Protein AF-A0A7R9DSN1-F1 (afdb_monomer)

Solvent-accessible surface area (backbone atoms only — not comparable to full-atom values): 7777 Å² total; per-residue (Å²): 111,59,70,82,56,55,32,70,69,51,48,41,73,43,30,42,54,75,80,70,66,63,94,63,76,76,91,68,75,82,81,90,67,53,73,66,59,59,68,48,67,83,49,93,69,54,72,69,56,51,57,56,57,65,44,51,64,55,34,54,52,44,49,41,34,32,68,57,66,51,25,68,93,75,38,95,62,73,73,42,72,43,87,84,51,93,50,68,37,39,47,93,53,68,57,44,53,51,52,53,50,64,70,46,42,96,54,39,52,57,50,54,52,52,49,54,52,50,54,51,49,51,56,52,63,77,75,107

Radius of gyration: 19.12 Å; Cα contacts (8 Å, |Δi|>4): 79; chains: 1; bounding box: 49×38×58 Å

InterPro domains:
  IPR019580 Pre-mRNA-processing-splicing factor 8, U6-snRNA-binding [PF10596] (1-124)
  IPR027652 Pre-mRNA-processing-splicing factor 8 [PTHR11140] (1-124)

Organism: Timema poppense (NCBI:txid170557)

pLDDT: mean 90.28, std 8.04, range [66.81, 98.38]

Foldseek 3Di:
DQVVCVHPVSVQVQWCVVVVVDPDPPPDDDPPDDPVNVVCVPDDDDPVRVVVSVCVVVLVVCRGRVSNVQDQVVADDDWDAQPLARDIGRDDDPSPSVVVCVVCDPSVRVVVVVVVVVVVVVVVVVVD

Structure (mmCIF, N/CA/C/O backbone):
data_AF-A0A7R9DSN1-F1
#
_entry.id   AF-A0A7R9DSN1-F1
#
loop_
_atom_site.group_PDB
_atom_site.id
_atom_site.type_symbol
_atom_site.label_atom_id
_atom_site.label_alt_id
_atom_site.label_comp_id
_atom_site.label_asym_id
_atom_site.label_entity_id
_atom_site.label_seq_id
_atom_site.pdbx_PDB_ins_code
_atom_site.Cartn_x
_atom_site.Cartn_y
_atom_site.Cartn_z
_atom_site.occupancy
_atom_site.B_iso_or_equiv
_atom_site.auth_seq_id
_atom_site.auth_comp_id
_atom_site.auth_asym_id
_atom_site.auth_atom_id
_atom_site.pdbx_PDB_model_num
ATOM 1 N N . MET A 1 1 ? -22.955 -10.890 2.690 1.00 91.69 1 MET A N 1
ATOM 2 C CA . MET A 1 1 ? -22.170 -9.652 2.486 1.00 91.69 1 MET A CA 1
ATOM 3 C C . MET A 1 1 ? -21.061 -9.841 1.455 1.00 91.69 1 MET A C 1
ATOM 5 O O . MET A 1 1 ? -21.174 -9.247 0.401 1.00 91.69 1 MET A O 1
ATOM 9 N N . ILE A 1 2 ? -20.057 -10.702 1.686 1.00 93.19 2 ILE A N 1
ATOM 10 C CA . ILE A 1 2 ? -18.904 -10.893 0.769 1.00 93.19 2 ILE A CA 1
ATOM 11 C C . ILE A 1 2 ? -19.325 -11.181 -0.681 1.00 93.19 2 ILE A C 1
ATOM 13 O O . ILE A 1 2 ? -18.860 -10.522 -1.600 1.00 93.19 2 ILE A O 1
ATOM 17 N N . GLN A 1 3 ? -20.261 -12.111 -0.886 1.00 94.94 3 GLN A N 1
ATOM 18 C CA . GLN A 1 3 ? -20.739 -12.454 -2.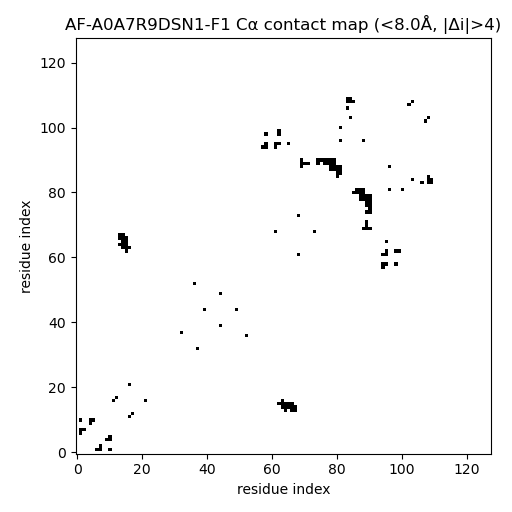232 1.00 94.94 3 GLN A CA 1
ATOM 19 C C . GLN A 1 3 ? -21.428 -11.279 -2.944 1.00 94.94 3 GLN A C 1
ATOM 21 O O . GLN A 1 3 ? -21.266 -11.103 -4.144 1.00 94.94 3 GLN A O 1
ATOM 26 N N . ALA A 1 4 ? -22.125 -10.416 -2.200 1.00 95.25 4 ALA A N 1
ATOM 27 C CA . ALA A 1 4 ? -22.758 -9.222 -2.761 1.00 95.25 4 ALA A CA 1
ATOM 28 C C . ALA A 1 4 ? -21.741 -8.133 -3.156 1.00 95.25 4 ALA A C 1
ATOM 30 O O . ALA A 1 4 ? -22.067 -7.255 -3.944 1.00 95.25 4 ALA A O 1
ATOM 31 N N . LEU A 1 5 ? -20.517 -8.193 -2.620 1.00 94.94 5 LEU A N 1
ATOM 32 C CA . LEU A 1 5 ? -19.414 -7.285 -2.946 1.00 94.94 5 LEU A CA 1
ATOM 33 C C . LEU A 1 5 ? -18.505 -7.831 -4.065 1.00 94.94 5 LEU A C 1
ATOM 35 O O . LEU A 1 5 ? -17.438 -7.275 -4.297 1.00 94.94 5 LEU A O 1
ATOM 39 N N . GLY A 1 6 ? -18.903 -8.915 -4.743 1.00 94.75 6 GLY A N 1
ATOM 40 C CA . GLY A 1 6 ? -18.109 -9.528 -5.815 1.00 94.75 6 GLY A CA 1
ATOM 41 C C . GLY A 1 6 ? -17.098 -10.576 -5.340 1.00 94.75 6 GLY A C 1
ATOM 42 O O . GLY A 1 6 ? -16.134 -10.862 -6.044 1.00 94.75 6 GLY A O 1
ATOM 43 N N . GLY A 1 7 ? -17.298 -11.157 -4.153 1.00 96.56 7 GLY A N 1
ATOM 44 C CA . GLY A 1 7 ? -16.398 -12.176 -3.611 1.00 96.56 7 GLY A CA 1
ATOM 45 C C . GLY A 1 7 ? -15.105 -11.591 -3.035 1.00 96.56 7 GLY A C 1
ATOM 46 O O . GLY A 1 7 ? -14.924 -10.378 -2.967 1.00 96.56 7 GLY A O 1
ATOM 47 N N . VAL A 1 8 ? -14.202 -12.458 -2.568 1.00 96.25 8 VAL A N 1
ATOM 48 C CA . VAL A 1 8 ? -12.947 -12.016 -1.932 1.00 96.25 8 VAL A CA 1
ATOM 49 C C . VAL A 1 8 ? -12.028 -11.335 -2.943 1.00 96.25 8 VAL A C 1
ATOM 51 O O . VAL A 1 8 ? -11.539 -10.245 -2.671 1.00 96.25 8 VAL A O 1
ATOM 54 N N . GLU A 1 9 ? -11.850 -11.923 -4.123 1.00 95.31 9 GLU A N 1
ATOM 55 C CA . GLU A 1 9 ? -11.004 -11.354 -5.179 1.00 95.31 9 GLU A CA 1
ATOM 56 C C . GLU A 1 9 ? -11.507 -9.981 -5.632 1.00 95.31 9 GLU A C 1
ATOM 58 O O . GLU A 1 9 ? -10.730 -9.029 -5.658 1.00 95.31 9 GLU A O 1
ATOM 63 N N . GLY A 1 10 ? -12.819 -9.842 -5.869 1.00 96.31 10 GLY A N 1
ATOM 64 C 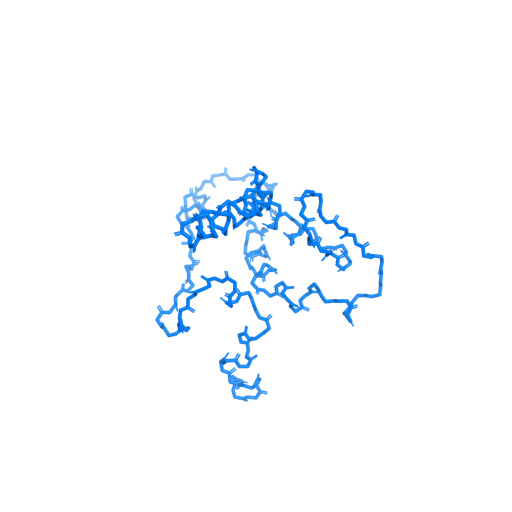CA . GLY A 1 10 ? -13.430 -8.562 -6.231 1.00 96.31 10 GLY A CA 1
ATOM 65 C C . GLY A 1 10 ? -13.209 -7.482 -5.172 1.00 96.31 10 GLY A C 1
ATOM 66 O O . GLY A 1 10 ? -12.892 -6.344 -5.503 1.00 96.31 10 GLY A O 1
ATOM 67 N N . ILE A 1 11 ? -13.282 -7.839 -3.886 1.00 97.38 11 ILE A N 1
ATOM 68 C CA . ILE A 1 11 ? -12.950 -6.916 -2.794 1.00 97.38 11 ILE A CA 1
ATOM 69 C C . ILE A 1 11 ? -11.461 -6.538 -2.825 1.00 97.38 11 ILE A C 1
ATOM 71 O O . ILE A 1 11 ? -11.126 -5.369 -2.631 1.00 97.38 11 ILE A O 1
ATOM 75 N N . LEU A 1 12 ? -10.560 -7.496 -3.053 1.00 97.06 12 LEU A N 1
ATOM 76 C CA . LEU A 1 12 ? -9.116 -7.257 -3.019 1.00 97.06 12 LEU A CA 1
ATOM 77 C C . LEU A 1 12 ? -8.625 -6.360 -4.162 1.00 97.06 12 LEU A C 1
ATOM 79 O O . LEU A 1 12 ? -7.648 -5.639 -3.957 1.00 97.06 12 LEU A O 1
ATOM 83 N N . GLU A 1 13 ? -9.324 -6.298 -5.299 1.00 96.31 13 GLU A N 1
ATOM 84 C CA . GLU A 1 13 ? -9.047 -5.323 -6.373 1.00 96.31 13 GLU A CA 1
ATOM 85 C C . GLU A 1 13 ? -9.155 -3.861 -5.905 1.00 96.31 13 GLU A C 1
ATOM 87 O O . GLU A 1 13 ? -8.531 -2.961 -6.466 1.00 96.31 13 GLU A O 1
ATOM 92 N N . HIS A 1 14 ? -9.909 -3.607 -4.836 1.00 96.50 14 HIS A N 1
ATOM 93 C CA . HIS A 1 14 ? -10.060 -2.280 -4.242 1.00 96.50 14 HIS A CA 1
ATOM 94 C C . HIS A 1 14 ? -8.981 -1.940 -3.202 1.00 96.50 14 HIS A C 1
ATOM 96 O O . HIS A 1 14 ? -9.027 -0.861 -2.597 1.00 96.50 14 HIS A O 1
ATOM 102 N N . THR A 1 15 ? -8.017 -2.837 -2.993 1.00 97.38 15 THR A N 1
ATOM 103 C CA . THR A 1 15 ? -7.015 -2.774 -1.924 1.00 97.38 15 THR A CA 1
ATOM 104 C C . THR A 1 15 ? -5.589 -2.792 -2.469 1.00 97.38 15 THR A C 1
ATOM 106 O O . THR A 1 15 ? -5.349 -3.069 -3.641 1.00 97.38 15 THR A O 1
ATOM 109 N N . LEU A 1 16 ? -4.608 -2.549 -1.599 1.00 97.19 16 LEU A N 1
ATOM 110 C CA . LEU A 1 16 ? -3.183 -2.642 -1.918 1.00 97.19 16 LEU A CA 1
ATOM 111 C C . LEU A 1 16 ? -2.661 -4.095 -1.961 1.00 97.19 16 LEU A C 1
ATOM 113 O O . LEU A 1 16 ? -1.450 -4.299 -1.992 1.00 97.19 16 LEU A O 1
ATOM 117 N N . PHE A 1 17 ? -3.532 -5.112 -1.967 1.00 97.81 17 PHE A N 1
ATOM 118 C CA . PHE A 1 17 ? -3.136 -6.522 -1.898 1.00 97.81 17 PHE A CA 1
ATOM 119 C C . PHE A 1 17 ? -2.091 -6.909 -2.952 1.00 97.81 17 PHE A C 1
ATOM 121 O O . PHE A 1 17 ? -1.025 -7.405 -2.597 1.00 97.81 17 PHE A O 1
ATOM 128 N N . LYS A 1 18 ? -2.316 -6.585 -4.231 1.00 97.00 18 LYS A N 1
ATOM 129 C CA . LYS A 1 18 ? -1.346 -6.866 -5.308 1.00 97.00 18 LYS A CA 1
ATOM 130 C C . LYS A 1 18 ? 0.016 -6.199 -5.080 1.00 97.00 18 LYS A C 1
ATOM 132 O O . LYS A 1 18 ? 1.041 -6.762 -5.444 1.00 97.00 18 LYS A O 1
ATOM 137 N N . GLY A 1 19 ? 0.040 -5.040 -4.419 1.00 95.62 19 GLY A N 1
ATOM 138 C CA . GLY A 1 19 ? 1.275 -4.343 -4.052 1.00 95.62 19 GLY A CA 1
ATOM 139 C C . GLY A 1 19 ? 2.092 -5.053 -2.966 1.00 95.62 19 GLY A C 1
ATOM 140 O O . GLY A 1 19 ? 3.280 -4.785 -2.838 1.00 95.62 19 GLY A O 1
ATOM 141 N N . THR A 1 20 ? 1.484 -5.967 -2.203 1.00 96.56 20 THR A N 1
ATOM 142 C CA . THR A 1 20 ? 2.205 -6.825 -1.243 1.00 96.56 20 THR A CA 1
ATOM 143 C C . THR A 1 20 ? 2.886 -8.023 -1.903 1.00 96.56 20 THR A C 1
ATOM 145 O O . THR A 1 20 ? 3.740 -8.647 -1.282 1.00 96.56 20 THR A O 1
ATOM 148 N N . TYR A 1 21 ? 2.522 -8.329 -3.154 1.00 97.31 21 TYR A N 1
ATOM 149 C CA . TYR A 1 21 ? 3.079 -9.419 -3.956 1.00 97.31 21 TYR A CA 1
ATOM 150 C C . TYR A 1 21 ? 2.912 -10.832 -3.352 1.00 97.31 21 TYR A C 1
ATOM 152 O O . TYR A 1 21 ? 3.621 -11.762 -3.731 1.00 97.31 21 TYR A O 1
ATOM 160 N N . PHE A 1 22 ? 1.955 -11.030 -2.434 1.00 96.94 22 PHE A N 1
ATOM 161 C CA . PHE A 1 22 ? 1.570 -12.375 -1.994 1.00 96.94 22 PHE A CA 1
ATOM 162 C C . PHE A 1 22 ? 0.864 -13.145 -3.128 1.00 96.94 22 PHE A C 1
ATOM 164 O O . PHE A 1 22 ? 0.023 -12.565 -3.817 1.00 96.94 22 PHE A O 1
ATOM 171 N N . PRO A 1 23 ? 1.151 -14.451 -3.310 1.00 95.31 23 PRO A N 1
ATOM 172 C CA . PRO A 1 23 ? 0.582 -15.245 -4.403 1.00 95.31 23 PRO A CA 1
ATOM 173 C C . PRO A 1 23 ? -0.893 -15.608 -4.186 1.00 95.31 23 PRO A C 1
ATOM 175 O O . PRO A 1 23 ? -1.617 -15.842 -5.148 1.00 95.31 23 PRO A O 1
ATOM 178 N N . THR A 1 24 ? -1.344 -15.663 -2.931 1.00 96.06 24 THR A N 1
ATOM 179 C CA . THR A 1 24 ? -2.733 -15.943 -2.551 1.00 96.06 24 THR A CA 1
ATOM 180 C C . THR A 1 24 ? -3.100 -15.156 -1.298 1.00 96.06 24 THR A C 1
ATOM 182 O O . THR A 1 24 ? -2.233 -14.788 -0.501 1.00 96.06 24 THR A O 1
ATOM 185 N N . TRP A 1 25 ? -4.389 -14.868 -1.138 1.00 95.00 25 TRP A N 1
ATOM 186 C CA . TRP A 1 25 ? -4.940 -14.268 0.076 1.00 95.00 25 TRP A CA 1
ATOM 187 C C . TRP A 1 25 ? -5.218 -15.312 1.167 1.00 95.00 25 TRP A C 1
ATOM 189 O O . TRP A 1 25 ? -5.436 -14.961 2.328 1.00 95.00 25 TRP A O 1
ATOM 199 N N . GLU A 1 26 ? -5.219 -16.594 0.801 1.00 95.56 26 GLU A N 1
ATOM 200 C CA . GLU A 1 26 ? -5.444 -17.704 1.718 1.00 95.56 26 GLU A CA 1
ATOM 201 C C . GLU A 1 26 ? -4.309 -17.801 2.745 1.00 95.56 26 GLU A C 1
ATOM 203 O O . GLU A 1 26 ? -3.129 -17.687 2.419 1.00 95.56 26 GLU A O 1
ATOM 208 N N . GLY A 1 27 ? -4.669 -17.997 4.015 1.00 91.69 27 GLY A N 1
ATOM 209 C CA . GLY A 1 27 ? -3.694 -18.093 5.104 1.00 91.69 27 GLY A CA 1
ATOM 210 C C . GLY A 1 27 ? -3.063 -16.761 5.524 1.00 91.69 27 GLY A C 1
ATOM 211 O O . GLY A 1 27 ? -2.158 -16.762 6.356 1.00 91.69 27 GLY A O 1
ATOM 212 N N . LEU A 1 28 ? -3.533 -15.624 5.001 1.00 93.00 28 LEU A N 1
ATOM 213 C CA . LEU A 1 28 ? -3.118 -14.314 5.496 1.00 93.00 28 LEU A CA 1
ATOM 214 C C . LEU A 1 28 ? -3.874 -13.940 6.768 1.00 93.00 28 LEU A C 1
ATOM 216 O O . LEU A 1 28 ? -5.092 -14.097 6.875 1.00 93.00 28 LEU A O 1
ATOM 220 N N . PHE A 1 29 ? -3.140 -13.377 7.723 1.00 90.25 29 PHE A N 1
ATOM 221 C CA . PHE A 1 29 ? -3.684 -12.953 9.004 1.00 90.25 29 PHE A CA 1
ATOM 222 C C . PHE A 1 29 ? -3.393 -11.480 9.251 1.00 90.25 29 PHE A C 1
ATOM 224 O O . PHE A 1 29 ? -2.275 -10.999 9.070 1.00 90.25 29 PHE A O 1
ATOM 231 N N . TRP A 1 30 ? -4.410 -10.771 9.729 1.00 88.31 30 TRP A N 1
ATOM 232 C CA . TRP A 1 30 ? -4.236 -9.434 10.273 1.00 88.31 30 TRP A CA 1
ATOM 233 C C . TRP A 1 30 ? -3.692 -9.537 11.694 1.00 88.31 30 TRP A C 1
ATOM 235 O O . TRP A 1 30 ? -4.340 -10.098 12.580 1.00 88.31 30 TRP A O 1
ATOM 245 N N . GLU A 1 31 ? -2.517 -8.961 11.923 1.00 84.62 31 GLU A N 1
ATOM 246 C CA . GLU A 1 31 ? -1.961 -8.820 13.265 1.00 84.62 31 GLU A CA 1
ATOM 247 C C . GLU A 1 31 ? -2.878 -7.907 14.105 1.00 84.62 31 GLU A C 1
ATOM 249 O O . GLU A 1 31 ? -2.990 -6.705 13.846 1.00 84.62 31 GLU A O 1
ATOM 254 N N . LYS A 1 32 ? -3.578 -8.489 15.092 1.00 72.12 32 LYS A N 1
ATOM 255 C CA . LYS A 1 32 ? -4.614 -7.799 15.889 1.00 72.12 32 LYS A CA 1
ATOM 256 C C . LYS A 1 32 ? -4.062 -6.754 16.860 1.00 72.12 32 LYS A C 1
ATOM 258 O O . LYS A 1 32 ? -4.770 -5.806 17.183 1.00 72.12 32 LYS A O 1
ATOM 263 N N . ALA A 1 33 ? -2.836 -6.935 17.333 1.00 66.81 33 ALA A N 1
ATOM 264 C CA . ALA A 1 33 ? -2.120 -5.971 18.150 1.00 66.81 33 ALA A CA 1
ATOM 265 C C . ALA A 1 33 ? -0.644 -6.096 17.802 1.00 66.81 33 ALA A C 1
ATOM 267 O O . ALA A 1 33 ? -0.089 -7.190 17.864 1.00 66.81 33 ALA A O 1
ATOM 268 N N . SER A 1 34 ? -0.024 -4.985 17.416 1.00 71.25 34 SER A N 1
ATOM 269 C CA . SER A 1 34 ? 1.430 -4.981 17.288 1.00 71.25 34 SER A CA 1
ATOM 270 C C . SER A 1 34 ? 2.057 -5.026 18.681 1.00 71.25 34 SER A C 1
ATOM 272 O O . SER A 1 34 ? 1.546 -4.392 19.609 1.00 71.25 34 SER A O 1
ATOM 274 N N . GLY A 1 35 ? 3.207 -5.690 18.834 1.00 76.56 35 GLY A N 1
ATOM 275 C CA . GLY A 1 35 ? 3.954 -5.670 20.104 1.00 76.56 35 GLY A CA 1
ATOM 276 C C . GLY A 1 35 ? 4.251 -4.244 20.605 1.00 76.56 35 GLY A C 1
ATOM 277 O O . GLY A 1 35 ? 4.370 -4.001 21.805 1.00 76.56 35 GLY A O 1
ATOM 278 N N . PHE A 1 36 ? 4.273 -3.262 19.697 1.00 82.88 36 PHE A N 1
ATOM 279 C CA . PHE A 1 36 ? 4.345 -1.844 20.033 1.00 82.88 36 PHE A CA 1
ATOM 280 C C . PHE A 1 36 ? 3.092 -1.331 20.762 1.00 82.88 36 PHE A C 1
ATOM 282 O O . PHE A 1 36 ? 3.224 -0.750 21.840 1.00 82.88 36 PHE A O 1
ATOM 289 N N . GLU A 1 37 ? 1.892 -1.546 20.213 1.00 81.12 37 GLU A N 1
ATOM 290 C CA . GLU A 1 37 ? 0.627 -1.114 20.831 1.00 81.12 37 GLU A CA 1
ATOM 291 C C . GLU A 1 37 ? 0.428 -1.768 22.201 1.00 81.12 37 GLU A C 1
ATOM 293 O O . GLU A 1 37 ? 0.026 -1.103 23.158 1.00 81.12 37 GLU A O 1
ATOM 298 N N . GLU A 1 38 ? 0.797 -3.043 22.328 1.00 82.38 38 GLU A N 1
ATOM 299 C CA . GLU A 1 38 ? 0.726 -3.778 23.588 1.00 82.38 38 GLU A CA 1
ATOM 300 C C . GLU A 1 38 ? 1.714 -3.232 24.632 1.00 82.38 38 GLU A C 1
ATOM 302 O O . GLU A 1 38 ? 1.330 -2.969 25.775 1.00 82.38 38 GLU A O 1
ATOM 307 N N . SER A 1 39 ? 2.951 -2.921 24.222 1.00 84.00 39 SER A N 1
ATOM 308 C CA . SER A 1 39 ? 3.962 -2.309 25.100 1.00 84.00 39 SER A CA 1
ATOM 309 C C . SER A 1 39 ? 3.586 -0.906 25.596 1.00 84.00 39 SER A C 1
ATOM 311 O O . SER A 1 39 ? 4.119 -0.433 26.604 1.00 84.00 39 SER A O 1
ATOM 313 N N . MET A 1 40 ? 2.686 -0.219 24.886 1.00 86.06 40 MET A N 1
ATOM 314 C CA . MET A 1 40 ? 2.207 1.121 25.228 1.00 86.06 40 MET A CA 1
ATOM 315 C C . MET A 1 40 ? 0.892 1.098 26.015 1.00 86.06 40 MET A C 1
ATOM 317 O O . MET A 1 40 ? 0.589 2.074 26.699 1.00 86.06 40 MET A O 1
ATOM 321 N N . LYS A 1 41 ? 0.140 -0.011 25.980 1.00 80.44 41 LYS A N 1
ATOM 322 C CA . LYS A 1 41 ? -1.188 -0.149 26.600 1.00 80.44 41 LYS A CA 1
ATOM 323 C C . LYS A 1 41 ? -1.187 0.117 28.106 1.00 80.44 41 LYS A C 1
ATOM 325 O O . LYS A 1 41 ? -2.103 0.756 28.616 1.00 80.44 41 LYS A O 1
ATOM 330 N N . TYR A 1 42 ? -0.156 -0.356 28.803 1.00 82.94 42 TYR A N 1
ATOM 331 C CA . TYR A 1 42 ? -0.032 -0.237 30.261 1.00 82.94 42 TYR A CA 1
ATOM 332 C C . TYR A 1 42 ? 0.865 0.927 30.702 1.00 82.94 42 TYR A C 1
ATOM 334 O O . TYR A 1 42 ? 1.033 1.164 31.898 1.00 82.94 42 TYR A O 1
ATOM 342 N N . LYS A 1 43 ? 1.439 1.678 29.754 1.00 88.56 43 LYS A N 1
ATOM 343 C CA . LYS A 1 43 ? 2.242 2.862 30.068 1.00 88.56 43 LYS A CA 1
ATOM 344 C C . LYS A 1 43 ? 1.332 4.047 30.379 1.00 88.56 43 LYS A C 1
ATOM 346 O O . LYS A 1 43 ? 0.269 4.224 29.784 1.00 88.56 43 LYS A O 1
ATOM 351 N N . LYS A 1 44 ? 1.768 4.903 31.304 1.00 90.12 44 LYS A N 1
ATOM 352 C CA . LYS A 1 44 ? 1.090 6.174 31.570 1.00 90.12 44 LYS A CA 1
ATOM 353 C C . LYS A 1 44 ? 1.368 7.124 30.408 1.00 90.12 44 LYS A C 1
ATOM 355 O O . LYS A 1 44 ? 2.491 7.586 30.237 1.00 90.12 44 LYS A O 1
ATOM 360 N N . LEU A 1 45 ? 0.339 7.386 29.613 1.00 89.12 45 LEU A N 1
ATOM 361 C CA . LEU A 1 45 ? 0.418 8.222 28.419 1.00 89.12 45 LEU A CA 1
ATOM 362 C C . LEU A 1 45 ? -0.290 9.553 28.643 1.00 89.12 45 LEU A C 1
ATOM 364 O O . LEU A 1 45 ? -1.327 9.614 29.306 1.00 89.12 45 LEU A O 1
ATOM 368 N N . THR A 1 46 ? 0.237 10.609 28.035 1.00 92.12 46 THR A N 1
ATOM 369 C CA . THR A 1 46 ? -0.466 11.890 27.943 1.00 92.12 46 THR A CA 1
ATOM 370 C C . THR A 1 46 ? -1.641 11.792 26.965 1.00 92.12 46 THR A C 1
ATOM 372 O O . THR A 1 46 ? -1.675 10.927 26.085 1.00 92.12 46 THR A O 1
ATOM 375 N N . ASN A 1 47 ? -2.602 12.714 27.066 1.00 89.06 47 ASN A N 1
ATOM 376 C CA . ASN A 1 47 ? -3.728 12.777 26.124 1.00 89.06 47 ASN A CA 1
ATOM 377 C C . ASN A 1 47 ? -3.258 12.960 24.669 1.00 89.06 47 ASN A C 1
ATOM 379 O O . ASN A 1 47 ? -3.827 12.360 23.758 1.00 89.06 47 ASN A O 1
ATOM 383 N N . ALA A 1 48 ? -2.177 13.718 24.454 1.00 87.00 48 ALA A N 1
ATOM 384 C CA . ALA A 1 48 ? -1.562 13.885 23.139 1.00 87.00 48 ALA A CA 1
ATOM 385 C C . ALA A 1 48 ? -0.972 12.567 22.606 1.00 87.00 48 ALA A C 1
ATOM 387 O O . ALA A 1 48 ? -1.217 12.203 21.457 1.00 87.00 48 ALA A O 1
ATOM 388 N N . GLN A 1 49 ? -0.262 11.808 23.450 1.00 85.94 49 GLN A N 1
ATOM 389 C CA . GLN A 1 49 ? 0.277 10.494 23.078 1.00 85.94 49 GLN A CA 1
ATOM 390 C C . GLN A 1 49 ? -0.838 9.489 22.762 1.00 85.94 49 GLN A C 1
ATOM 392 O O . GLN A 1 49 ? -0.748 8.760 21.775 1.00 85.94 49 GLN A O 1
ATOM 397 N N . ARG A 1 50 ? -1.921 9.485 23.550 1.00 85.44 50 ARG A N 1
ATOM 398 C CA . ARG A 1 50 ? -3.088 8.623 23.311 1.00 85.44 50 ARG A CA 1
ATOM 399 C C . ARG A 1 50 ? -3.788 8.960 21.991 1.00 85.44 50 ARG A C 1
ATOM 401 O O . ARG A 1 50 ? -4.115 8.055 21.230 1.00 85.44 50 ARG A O 1
ATOM 408 N N . SER A 1 51 ? -3.964 10.249 21.694 1.00 84.88 51 SER A N 1
ATOM 409 C CA . SER A 1 51 ? -4.510 10.708 20.410 1.00 84.88 51 SER A CA 1
ATOM 410 C C . SER A 1 51 ? -3.643 10.253 19.229 1.00 84.88 51 SER A C 1
ATOM 412 O O . SER A 1 51 ? -4.167 9.752 18.237 1.00 84.88 51 SER A O 1
ATOM 414 N N . GLY A 1 52 ? -2.313 10.331 19.363 1.00 82.75 52 GLY A N 1
ATOM 415 C CA . GLY A 1 52 ? -1.370 9.832 18.359 1.00 82.75 52 GLY A CA 1
ATOM 416 C C . GLY A 1 52 ? -1.465 8.319 18.123 1.00 82.75 52 GLY A C 1
ATOM 417 O O . GLY A 1 52 ? -1.501 7.887 16.973 1.00 82.75 52 GLY A O 1
ATOM 418 N N . LEU A 1 53 ? -1.566 7.511 19.186 1.00 81.06 53 LEU A N 1
ATOM 419 C CA . LEU A 1 53 ? -1.725 6.052 19.071 1.00 81.06 53 LEU A CA 1
ATOM 420 C C . LEU A 1 53 ? -3.015 5.663 18.338 1.00 81.06 53 LEU A C 1
ATOM 422 O O . LEU A 1 53 ? -2.992 4.784 17.480 1.00 81.06 53 LEU A O 1
ATOM 426 N N . ASN A 1 54 ? -4.114 6.380 18.584 1.00 81.19 54 ASN A N 1
ATOM 427 C CA . ASN A 1 54 ? -5.385 6.147 17.892 1.00 81.19 54 ASN A CA 1
ATOM 428 C C . ASN A 1 54 ? -5.324 6.437 16.378 1.00 81.19 54 ASN A C 1
ATOM 430 O O . ASN A 1 54 ? -6.218 6.029 15.639 1.00 81.19 54 ASN A O 1
ATOM 434 N N . GLN A 1 55 ? -4.280 7.111 15.879 1.00 79.25 55 GLN A N 1
ATOM 435 C CA . GLN A 1 55 ? -4.083 7.308 14.439 1.00 79.25 55 GLN A CA 1
ATOM 436 C C . GLN A 1 55 ? -3.462 6.090 13.738 1.00 79.25 55 GLN A C 1
ATOM 438 O O . GLN A 1 55 ? -3.550 6.003 12.512 1.00 79.25 55 GLN A O 1
ATOM 443 N N . ILE A 1 56 ? -2.843 5.152 14.465 1.00 75.12 56 ILE A N 1
ATOM 444 C CA . ILE A 1 56 ? -2.137 4.004 13.867 1.00 75.12 56 ILE A CA 1
ATOM 445 C C . ILE A 1 56 ? -3.103 3.067 13.121 1.00 75.12 56 ILE A C 1
ATOM 447 O O . ILE A 1 56 ? -2.854 2.808 11.936 1.00 75.12 56 ILE A O 1
ATOM 451 N N . PRO A 1 57 ? -4.236 2.623 13.708 1.00 75.31 57 PRO A N 1
ATOM 452 C CA . PRO A 1 57 ? -5.209 1.806 12.981 1.00 75.31 57 PRO A CA 1
ATOM 453 C C . PRO A 1 57 ? -5.769 2.529 11.750 1.00 75.31 57 PRO A C 1
ATOM 455 O O . PRO A 1 57 ? -5.872 1.945 10.671 1.00 75.31 57 PRO A O 1
ATOM 458 N N . ASN A 1 58 ? -6.029 3.834 11.876 1.00 81.44 58 ASN A N 1
ATOM 459 C CA . ASN A 1 58 ? -6.528 4.663 10.779 1.00 81.44 58 ASN A CA 1
ATOM 460 C C . ASN A 1 58 ? -5.526 4.753 9.622 1.00 81.44 58 ASN A C 1
ATOM 462 O O . ASN A 1 58 ? -5.926 4.739 8.459 1.00 81.44 58 ASN A O 1
ATOM 466 N N . ARG A 1 59 ? -4.219 4.793 9.909 1.00 86.56 59 ARG A N 1
ATOM 467 C CA . ARG A 1 59 ? -3.173 4.736 8.878 1.00 86.56 59 ARG A CA 1
ATOM 468 C C . ARG A 1 59 ? -3.140 3.393 8.161 1.00 86.56 59 ARG A C 1
ATOM 470 O O . ARG A 1 59 ? -3.091 3.391 6.935 1.00 86.56 59 ARG A O 1
ATOM 477 N N . ARG A 1 60 ? -3.195 2.273 8.896 1.00 89.38 60 ARG A N 1
ATOM 478 C CA . ARG A 1 60 ? -3.232 0.921 8.304 1.00 89.38 60 ARG A CA 1
ATOM 479 C C . ARG A 1 60 ? -4.430 0.774 7.368 1.00 89.38 60 ARG A C 1
ATOM 481 O O . ARG A 1 60 ? -4.264 0.378 6.219 1.00 89.38 60 ARG A O 1
ATOM 488 N N . PHE A 1 61 ? -5.608 1.185 7.833 1.00 92.75 61 PHE A N 1
ATOM 489 C CA . PHE A 1 61 ? -6.830 1.176 7.036 1.00 92.75 61 PHE A CA 1
ATOM 490 C C . PHE A 1 61 ? -6.707 2.053 5.783 1.00 92.75 61 PHE A C 1
ATOM 492 O O . PHE A 1 61 ? -6.967 1.587 4.676 1.00 92.75 61 PHE A O 1
ATOM 499 N N . THR A 1 62 ? -6.263 3.305 5.942 1.00 93.94 62 THR A N 1
ATOM 500 C CA . THR A 1 62 ? -6.141 4.243 4.814 1.00 93.94 62 THR A CA 1
ATOM 501 C C . THR A 1 62 ? -5.152 3.729 3.766 1.00 93.94 62 THR A C 1
ATOM 503 O O . THR A 1 62 ? -5.407 3.851 2.572 1.00 93.94 62 THR A O 1
ATOM 506 N N . LEU A 1 63 ? -4.027 3.148 4.196 1.00 95.62 63 LEU A N 1
ATOM 507 C CA . LEU A 1 63 ? -3.031 2.583 3.289 1.00 95.62 63 LEU A CA 1
ATOM 508 C C . LEU A 1 63 ? -3.569 1.352 2.551 1.00 95.62 63 LEU A C 1
ATOM 510 O O . LEU A 1 63 ? -3.400 1.254 1.338 1.00 95.62 63 LEU A O 1
ATOM 514 N N . TRP A 1 64 ? -4.240 0.438 3.255 1.00 96.62 64 TRP A N 1
ATOM 515 C CA . TRP A 1 64 ? -4.798 -0.772 2.651 1.00 96.62 64 TRP A CA 1
ATOM 516 C C . TRP A 1 64 ? -5.819 -0.463 1.552 1.00 96.62 64 TRP A C 1
ATOM 518 O O . TRP A 1 64 ? -5.752 -1.040 0.474 1.00 96.62 64 TRP A O 1
ATOM 528 N N . TRP A 1 65 ? -6.708 0.503 1.783 1.00 96.44 65 TRP A N 1
ATOM 529 C CA . TRP A 1 65 ? -7.719 0.936 0.810 1.00 96.44 65 TRP A CA 1
ATOM 530 C C . TRP A 1 65 ? -7.249 2.076 -0.103 1.00 96.44 65 TRP A C 1
ATOM 532 O O . TRP A 1 65 ? -8.056 2.678 -0.819 1.00 96.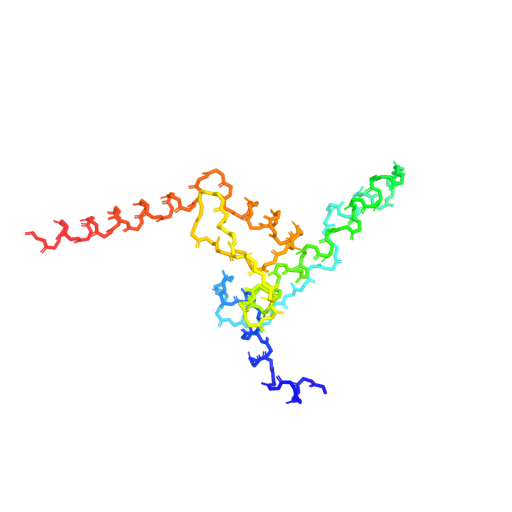44 65 TRP A O 1
ATOM 542 N N . SER A 1 66 ? -5.951 2.393 -0.094 1.00 95.69 66 SER A N 1
ATOM 543 C CA . SER A 1 66 ? -5.405 3.535 -0.830 1.00 95.69 66 SER A CA 1
ATOM 544 C C . SER A 1 66 ? -5.718 3.543 -2.331 1.00 95.69 66 SER A C 1
ATOM 546 O O . SER A 1 66 ? -6.029 4.634 -2.812 1.00 95.69 66 SER A O 1
ATOM 548 N N . PRO A 1 67 ? -5.759 2.410 -3.071 1.00 95.44 67 PRO A N 1
ATOM 549 C CA . PRO A 1 67 ? -6.104 2.441 -4.496 1.00 95.44 67 PRO A CA 1
ATOM 550 C C . PRO A 1 67 ? -7.530 2.917 -4.769 1.00 95.44 67 PRO A C 1
ATOM 552 O O . PRO A 1 67 ? -7.799 3.482 -5.822 1.00 95.44 67 PRO A O 1
ATOM 555 N N . THR A 1 68 ? -8.448 2.717 -3.821 1.00 94.19 68 THR A N 1
ATOM 556 C CA . THR A 1 68 ? -9.849 3.140 -3.944 1.00 94.19 68 THR A CA 1
ATOM 557 C C . THR A 1 68 ? -10.069 4.550 -3.409 1.00 94.19 68 THR A C 1
ATOM 559 O O . THR A 1 68 ? -10.841 5.315 -3.994 1.00 94.19 68 THR A O 1
ATOM 562 N N . ILE A 1 69 ? -9.387 4.897 -2.314 1.00 92.25 69 ILE A N 1
ATOM 563 C CA . ILE A 1 69 ? -9.484 6.210 -1.673 1.00 92.25 69 ILE A CA 1
ATOM 564 C C . ILE A 1 69 ? -8.805 7.278 -2.541 1.00 92.25 69 ILE A C 1
ATOM 566 O O . ILE A 1 69 ? -9.395 8.317 -2.801 1.00 92.25 69 ILE A O 1
ATOM 570 N N . ASN A 1 70 ? -7.596 7.032 -3.047 1.00 91.31 70 ASN A N 1
ATOM 571 C CA . ASN A 1 70 ? -6.817 8.011 -3.807 1.00 91.31 70 ASN A CA 1
ATOM 572 C C . ASN A 1 70 ? -7.129 7.980 -5.316 1.00 91.31 70 ASN A C 1
ATOM 574 O O . ASN A 1 70 ? -6.220 7.912 -6.141 1.00 91.31 70 ASN A O 1
ATOM 578 N N . ARG A 1 71 ? -8.414 7.990 -5.694 1.00 86.25 71 ARG A N 1
ATOM 579 C CA . ARG A 1 71 ? -8.846 7.987 -7.103 1.00 86.25 71 ARG A CA 1
ATOM 580 C C . ARG A 1 71 ? -9.251 9.379 -7.561 1.00 86.25 71 ARG A C 1
ATOM 582 O O . ARG A 1 71 ? -10.001 10.065 -6.870 1.00 86.25 71 ARG A O 1
ATOM 589 N N . ALA A 1 72 ? -8.854 9.735 -8.782 1.00 75.00 72 ALA A N 1
ATOM 590 C CA . ALA A 1 72 ? -9.245 10.988 -9.427 1.00 75.00 72 ALA A CA 1
ATOM 591 C C . ALA A 1 72 ? -10.774 11.176 -9.486 1.00 75.00 72 ALA A C 1
ATOM 593 O O . ALA A 1 72 ? -11.272 12.263 -9.226 1.00 75.00 72 ALA A O 1
ATOM 594 N N . ASN A 1 73 ? -11.528 10.097 -9.727 1.00 76.50 73 ASN A N 1
ATOM 595 C CA . ASN A 1 73 ? -12.994 10.142 -9.839 1.00 76.50 73 ASN A CA 1
ATOM 596 C C . ASN A 1 73 ? -13.729 10.356 -8.504 1.00 76.50 73 ASN A C 1
ATOM 598 O O . ASN A 1 73 ? -14.945 10.520 -8.504 1.00 76.50 73 ASN A O 1
ATOM 602 N N . VAL A 1 74 ? -13.029 10.296 -7.367 1.00 67.06 74 VAL A N 1
ATOM 603 C CA . VAL A 1 74 ? -13.639 10.421 -6.031 1.00 67.06 74 VAL A CA 1
ATOM 604 C C . VAL A 1 74 ? -13.518 11.847 -5.490 1.00 67.06 74 VAL A C 1
ATOM 606 O O . VAL A 1 74 ? -14.387 12.293 -4.745 1.00 67.06 74 VAL A O 1
ATOM 609 N N . TYR A 1 75 ? -12.479 12.587 -5.881 1.00 71.75 75 TYR A N 1
ATOM 610 C CA . TYR A 1 75 ? -12.216 13.928 -5.369 1.00 71.75 75 TYR A CA 1
ATOM 611 C C . TYR A 1 75 ? -12.224 14.970 -6.484 1.00 71.75 75 TYR A C 1
ATOM 613 O O . TYR A 1 75 ? -11.386 14.944 -7.380 1.00 71.75 75 TYR A O 1
ATOM 621 N N . VAL A 1 76 ? -13.110 15.960 -6.362 1.00 68.56 76 VAL A N 1
ATOM 622 C CA . VAL A 1 76 ? -13.016 17.202 -7.137 1.00 68.56 76 VAL A CA 1
ATOM 623 C C . VAL A 1 76 ? -11.955 18.079 -6.471 1.00 68.56 76 VAL A C 1
ATOM 625 O O . VAL A 1 76 ? -12.183 18.630 -5.394 1.00 68.56 76 VAL A O 1
ATOM 628 N N . GLY A 1 77 ? -10.762 18.175 -7.058 1.00 70.12 77 GLY A N 1
ATOM 629 C CA . GLY A 1 77 ? -9.689 18.987 -6.489 1.00 70.12 77 GLY A CA 1
ATOM 630 C C . GLY A 1 77 ? -8.369 18.923 -7.249 1.00 70.12 77 GLY A C 1
ATOM 631 O O . GLY A 1 77 ? -8.205 18.155 -8.194 1.00 70.12 77 GLY A O 1
ATOM 632 N N . PHE A 1 78 ? -7.416 19.748 -6.811 1.00 73.50 78 PHE A N 1
ATOM 633 C CA . PHE A 1 78 ? -6.074 19.805 -7.385 1.00 73.50 78 PHE A CA 1
ATOM 634 C C . PHE A 1 78 ? -5.278 18.538 -7.060 1.00 73.50 78 PHE A C 1
ATOM 636 O O . PHE A 1 78 ? -5.176 18.125 -5.901 1.00 73.50 78 PHE A O 1
ATOM 643 N N . GLN A 1 79 ? -4.700 17.949 -8.101 1.00 86.94 79 GLN A N 1
ATOM 644 C CA . GLN A 1 79 ? -3.767 16.835 -8.012 1.00 86.94 79 GLN A CA 1
ATOM 645 C C . GLN A 1 79 ? -2.397 17.349 -7.563 1.00 86.94 79 GLN A C 1
ATOM 647 O O . GLN A 1 79 ? -1.893 18.334 -8.100 1.00 86.94 79 GLN A O 1
ATOM 652 N N . VAL A 1 80 ? -1.789 16.681 -6.582 1.00 90.69 80 VAL A N 1
ATOM 653 C CA . VAL A 1 80 ? -0.461 17.041 -6.063 1.00 90.69 80 VAL A CA 1
ATOM 654 C C . VAL A 1 80 ? 0.459 15.836 -6.151 1.00 90.69 80 VAL A C 1
ATOM 656 O O . VAL A 1 80 ? 0.097 14.750 -5.708 1.00 90.69 80 VAL A O 1
ATOM 659 N N . GLN A 1 81 ? 1.655 16.015 -6.701 1.00 93.88 81 GLN A N 1
ATOM 660 C CA . GLN A 1 81 ? 2.677 14.973 -6.709 1.00 93.88 81 GLN A CA 1
ATOM 661 C C . GLN A 1 81 ? 3.383 14.905 -5.349 1.00 93.88 81 GLN A C 1
ATOM 663 O O . GLN A 1 81 ? 3.672 15.935 -4.742 1.00 93.88 81 GLN A O 1
ATOM 668 N N . LEU A 1 82 ? 3.650 13.697 -4.855 1.00 93.75 82 LEU A N 1
ATOM 669 C CA . LEU A 1 82 ? 4.483 13.496 -3.674 1.00 93.75 82 LEU A CA 1
ATOM 670 C C . LEU A 1 82 ? 5.960 13.667 -4.032 1.00 93.75 82 LEU A C 1
ATOM 672 O O . LEU A 1 82 ? 6.458 13.020 -4.955 1.00 93.75 82 LEU A O 1
ATOM 676 N N . ASP A 1 83 ? 6.651 14.499 -3.255 1.00 92.88 83 ASP A N 1
ATOM 677 C CA . ASP A 1 83 ? 8.065 14.816 -3.448 1.00 92.88 83 ASP A CA 1
ATOM 678 C C . ASP A 1 83 ? 8.914 13.554 -3.617 1.00 92.88 83 ASP A C 1
ATOM 680 O O . ASP A 1 83 ? 8.762 12.581 -2.875 1.00 92.88 83 ASP A O 1
ATOM 684 N N . LEU A 1 84 ? 9.832 13.591 -4.587 1.00 94.44 84 LEU A N 1
ATOM 685 C CA . LEU A 1 84 ? 10.789 12.517 -4.874 1.00 94.44 84 LEU A CA 1
ATOM 686 C C . LEU A 1 84 ? 10.154 11.174 -5.281 1.00 94.44 84 LEU A C 1
ATOM 688 O O . LEU A 1 84 ? 10.860 10.169 -5.326 1.00 94.44 84 LEU A O 1
ATOM 692 N N . THR A 1 85 ? 8.863 11.150 -5.616 1.00 96.19 85 THR A N 1
ATOM 693 C CA . THR A 1 85 ? 8.152 9.962 -6.112 1.00 96.19 85 THR A CA 1
ATOM 694 C C . THR A 1 85 ? 7.317 10.298 -7.348 1.00 96.19 85 THR A C 1
ATOM 696 O O . THR A 1 85 ? 7.071 11.466 -7.644 1.00 96.19 85 THR A O 1
ATOM 699 N N . GLY A 1 86 ? 6.837 9.281 -8.064 1.00 94.94 86 GLY A N 1
ATOM 700 C CA . GLY A 1 86 ? 5.859 9.443 -9.148 1.00 94.94 86 GLY A CA 1
ATOM 701 C C . GLY A 1 86 ? 4.399 9.388 -8.686 1.00 94.94 86 GLY A C 1
ATOM 702 O O . GLY A 1 86 ? 3.509 9.244 -9.519 1.00 94.94 86 GLY A O 1
ATOM 703 N N . ILE A 1 87 ? 4.130 9.432 -7.376 1.00 95.75 87 ILE A N 1
ATOM 704 C CA . ILE A 1 87 ? 2.778 9.225 -6.847 1.00 95.75 87 ILE A CA 1
ATOM 705 C C . ILE A 1 87 ? 2.010 10.538 -6.831 1.00 95.75 87 ILE A C 1
ATOM 707 O O . ILE A 1 87 ? 2.432 11.516 -6.214 1.00 95.75 87 ILE A O 1
ATOM 711 N N . PHE A 1 88 ? 0.830 10.523 -7.439 1.00 94.94 88 PHE A N 1
ATOM 712 C CA . PHE A 1 88 ? -0.109 11.629 -7.384 1.00 94.94 88 PHE A CA 1
ATOM 713 C C . PHE A 1 88 ? -1.174 11.402 -6.316 1.00 94.94 88 PHE A C 1
ATOM 715 O O . PHE A 1 88 ? -1.749 10.322 -6.189 1.00 94.94 88 PHE A O 1
ATOM 722 N N . MET A 1 89 ? -1.432 12.444 -5.538 1.00 93.56 89 MET A N 1
ATOM 723 C CA . MET A 1 89 ? -2.450 12.493 -4.503 1.00 93.56 89 MET A CA 1
ATOM 724 C C . MET A 1 89 ? -3.635 13.314 -5.004 1.00 93.56 89 MET A C 1
ATOM 726 O O . MET A 1 89 ? -3.477 14.471 -5.404 1.00 93.56 89 MET A O 1
ATOM 730 N N . HIS A 1 90 ? -4.821 12.718 -4.944 1.00 91.12 90 HIS A N 1
ATOM 731 C CA . HIS A 1 90 ? -6.087 13.357 -5.269 1.00 91.12 90 HIS A CA 1
ATOM 732 C C . HIS A 1 90 ? -6.778 13.762 -3.964 1.00 91.12 90 HIS A C 1
ATOM 734 O O . HIS A 1 90 ? -7.247 12.920 -3.200 1.00 91.12 90 HIS A O 1
ATOM 740 N N . GLY A 1 91 ? -6.804 15.067 -3.682 1.00 87.38 91 GLY A N 1
ATOM 741 C CA . GLY A 1 91 ? -7.320 15.601 -2.421 1.00 87.38 91 GLY A CA 1
ATOM 742 C C . GLY A 1 91 ? -6.320 15.545 -1.256 1.00 87.38 91 GLY A C 1
ATOM 743 O O . GLY A 1 91 ? -5.196 15.052 -1.357 1.00 87.38 91 GLY A O 1
ATOM 744 N N . LYS A 1 92 ? -6.721 16.111 -0.111 1.00 88.50 92 LYS A N 1
ATOM 745 C CA . LYS A 1 92 ? -5.887 16.170 1.099 1.00 88.50 92 LYS A CA 1
ATOM 746 C C . LYS A 1 92 ? -6.203 14.984 2.010 1.00 88.50 92 LYS A C 1
ATOM 748 O O . LYS A 1 92 ? -7.132 15.056 2.807 1.00 88.50 92 LYS A O 1
ATOM 753 N N . ILE A 1 93 ? -5.392 13.927 1.927 1.00 90.75 93 ILE A N 1
ATOM 754 C CA . ILE A 1 93 ? -5.477 12.743 2.802 1.00 90.75 93 ILE A CA 1
ATOM 755 C C . ILE A 1 93 ? -4.161 12.612 3.594 1.00 90.75 93 ILE A C 1
ATOM 757 O O . ILE A 1 93 ? -3.236 11.914 3.164 1.00 90.75 93 ILE A O 1
ATOM 761 N N . PRO A 1 94 ? -4.017 13.307 4.741 1.00 89.88 94 PRO A N 1
ATOM 762 C CA . PRO A 1 94 ? -2.743 13.394 5.459 1.00 89.88 94 PRO A CA 1
ATOM 763 C C . PRO A 1 94 ? -2.220 12.043 5.958 1.00 89.88 94 PRO A C 1
ATOM 765 O O . PRO A 1 94 ? -1.016 11.801 5.923 1.00 89.88 94 PRO A O 1
ATOM 768 N N . THR A 1 95 ? -3.108 11.145 6.394 1.00 91.06 95 THR A N 1
ATOM 769 C CA . THR A 1 95 ? -2.735 9.799 6.859 1.00 91.06 95 THR A CA 1
ATOM 770 C C . THR A 1 95 ? -2.081 8.986 5.747 1.00 91.06 95 THR A C 1
ATOM 772 O O . THR A 1 95 ? -1.022 8.404 5.973 1.00 91.06 95 THR A O 1
ATOM 775 N N . LEU A 1 96 ? -2.655 9.017 4.540 1.00 92.88 96 LEU A N 1
ATOM 776 C CA . LEU A 1 96 ? -2.101 8.347 3.366 1.00 92.88 96 LEU A CA 1
ATOM 777 C C . LEU A 1 96 ? -0.758 8.950 2.954 1.00 92.88 96 LEU A C 1
ATOM 779 O O . LEU A 1 96 ? 0.196 8.207 2.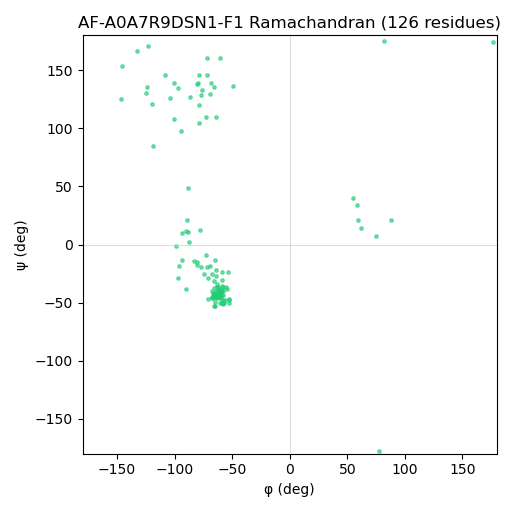733 1.00 92.88 96 LEU A O 1
ATOM 783 N N . LYS A 1 97 ? -0.665 10.288 2.915 1.00 93.00 97 LYS A N 1
ATOM 784 C CA . LYS A 1 97 ? 0.587 10.992 2.604 1.00 93.00 97 LYS A CA 1
ATOM 785 C C . LYS A 1 97 ? 1.723 10.510 3.507 1.00 93.00 97 LYS A C 1
ATOM 787 O O . LYS A 1 97 ? 2.802 10.199 3.013 1.00 93.00 97 LYS A O 1
ATOM 792 N N . ILE A 1 98 ? 1.482 10.417 4.816 1.00 93.31 98 ILE A N 1
ATOM 793 C CA . ILE A 1 98 ? 2.518 9.975 5.757 1.00 93.31 98 ILE A CA 1
ATOM 794 C C . ILE A 1 98 ? 2.909 8.516 5.502 1.00 93.31 98 ILE A C 1
ATOM 796 O O . ILE A 1 98 ? 4.099 8.215 5.470 1.00 93.31 98 ILE A O 1
ATOM 800 N N . SER A 1 99 ? 1.941 7.622 5.287 1.00 94.69 99 SER A N 1
ATOM 801 C CA . SER A 1 99 ? 2.223 6.214 4.991 1.00 94.69 99 SER A CA 1
ATOM 802 C C . SER A 1 99 ? 3.052 6.035 3.714 1.00 94.69 99 SER A C 1
ATOM 804 O O . SER A 1 99 ? 4.029 5.291 3.728 1.00 94.69 99 SER A O 1
ATOM 806 N N . LEU A 1 100 ? 2.724 6.747 2.633 1.00 95.50 100 LEU A N 1
ATOM 807 C CA . LEU A 1 100 ? 3.463 6.659 1.368 1.00 95.50 100 LEU A CA 1
ATOM 808 C C . LEU A 1 100 ? 4.882 7.230 1.481 1.00 95.50 100 LEU A C 1
ATOM 810 O O . LEU A 1 100 ? 5.825 6.615 0.990 1.00 95.50 100 LEU A O 1
ATOM 814 N N . ILE A 1 101 ? 5.062 8.346 2.196 1.00 95.44 101 ILE A N 1
ATOM 815 C CA . ILE A 1 101 ? 6.397 8.897 2.483 1.00 95.44 101 ILE A CA 1
ATOM 816 C C . ILE A 1 101 ? 7.229 7.909 3.312 1.00 95.44 101 ILE A C 1
ATOM 818 O O . ILE A 1 101 ? 8.427 7.769 3.081 1.00 95.44 101 ILE A O 1
ATOM 822 N N . GLN A 1 102 ? 6.615 7.204 4.268 1.00 95.00 102 GLN A N 1
ATOM 823 C CA . GLN A 1 102 ? 7.311 6.183 5.054 1.00 95.00 102 GLN A CA 1
ATOM 824 C C . GLN A 1 102 ? 7.744 4.980 4.206 1.00 95.00 102 GLN A C 1
ATOM 826 O O . GLN A 1 102 ? 8.836 4.465 4.441 1.00 95.00 102 GLN A O 1
ATOM 831 N N . ILE A 1 103 ? 6.933 4.557 3.229 1.00 96.44 103 ILE A N 1
ATOM 832 C CA . ILE A 1 103 ? 7.289 3.483 2.288 1.00 96.44 103 ILE A CA 1
ATOM 833 C C . ILE A 1 103 ? 8.467 3.921 1.413 1.00 96.44 103 ILE A C 1
ATOM 835 O O . ILE A 1 103 ? 9.490 3.246 1.386 1.00 96.44 103 ILE A O 1
ATOM 839 N N . PHE A 1 104 ? 8.367 5.080 0.759 1.00 97.50 104 PHE A N 1
ATOM 840 C CA . PHE A 1 104 ? 9.374 5.556 -0.198 1.00 97.50 104 PHE A CA 1
ATOM 841 C C . PHE A 1 104 ? 10.506 6.387 0.426 1.00 97.50 104 PHE A C 1
ATOM 843 O O . PHE A 1 104 ? 11.192 7.149 -0.259 1.00 97.50 104 PHE A O 1
ATOM 850 N N . ARG A 1 105 ? 10.729 6.243 1.736 1.00 96.31 105 ARG A N 1
ATOM 851 C CA . ARG A 1 105 ? 11.785 6.955 2.465 1.00 96.31 105 ARG A CA 1
ATOM 852 C C . ARG A 1 105 ? 13.180 6.626 1.920 1.00 96.31 105 ARG A C 1
ATOM 854 O O . ARG A 1 105 ? 13.394 5.586 1.306 1.00 96.31 105 ARG A O 1
ATOM 861 N N . ALA A 1 106 ? 14.152 7.490 2.215 1.00 97.19 106 ALA A N 1
ATOM 862 C CA . ALA A 1 106 ? 15.558 7.294 1.840 1.00 97.19 106 ALA A CA 1
ATOM 863 C C . ALA A 1 106 ? 15.774 7.069 0.328 1.00 97.19 106 ALA A C 1
ATOM 865 O O . ALA A 1 106 ? 16.603 6.241 -0.071 1.00 97.19 106 ALA A O 1
ATOM 866 N N . HIS A 1 107 ? 15.030 7.832 -0.485 1.00 97.31 107 HIS A N 1
ATOM 867 C CA . HIS A 1 107 ? 15.095 7.831 -1.950 1.00 97.31 107 HIS A CA 1
ATOM 868 C C . HIS A 1 107 ? 14.805 6.458 -2.574 1.0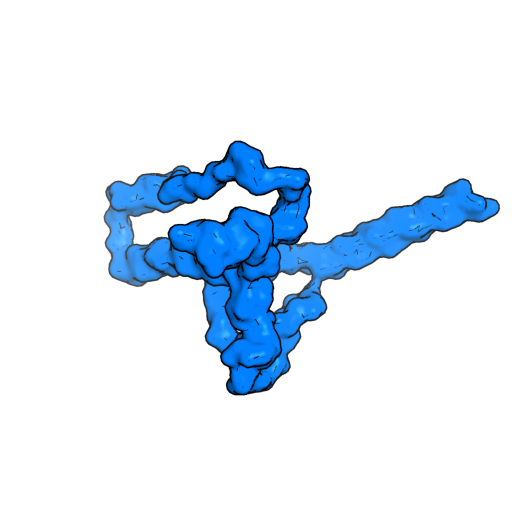0 97.31 107 HIS A C 1
ATOM 870 O O . HIS A 1 107 ? 15.403 6.088 -3.583 1.00 97.31 107 HIS A O 1
ATOM 876 N N . LEU A 1 108 ? 13.908 5.670 -1.964 1.00 98.19 108 LEU A N 1
ATOM 877 C CA . LEU A 1 108 ? 13.604 4.320 -2.446 1.00 98.19 108 LEU A CA 1
ATOM 878 C C . LEU A 1 108 ? 13.106 4.327 -3.898 1.00 98.19 108 LEU A C 1
ATOM 880 O O . LEU A 1 108 ? 13.474 3.443 -4.660 1.00 98.19 108 LEU A O 1
ATOM 884 N N . TRP A 1 109 ? 12.324 5.334 -4.297 1.00 98.00 109 TRP A N 1
ATOM 885 C CA . TRP A 1 109 ? 11.820 5.452 -5.669 1.00 98.00 109 TRP A CA 1
ATOM 886 C C . TRP A 1 109 ? 12.956 5.511 -6.701 1.00 98.00 109 TRP A C 1
ATOM 888 O O . TRP A 1 109 ? 12.967 4.750 -7.666 1.00 98.00 109 TRP A O 1
ATOM 898 N N . GLN A 1 110 ? 13.943 6.381 -6.473 1.00 97.62 110 GLN A N 1
ATOM 899 C CA . GLN A 1 110 ? 15.114 6.531 -7.337 1.00 97.62 110 GLN A CA 1
ATOM 900 C C . GLN A 1 110 ? 15.966 5.263 -7.340 1.00 97.62 110 GLN A C 1
ATOM 902 O O . GLN A 1 110 ? 16.383 4.824 -8.402 1.00 97.62 110 GLN A O 1
ATOM 907 N N . LYS A 1 111 ? 16.174 4.651 -6.168 1.00 98.38 111 LYS A N 1
ATOM 908 C CA . LYS A 1 111 ? 16.960 3.417 -6.042 1.00 98.38 111 LYS A CA 1
ATOM 909 C C . LYS A 1 111 ? 16.336 2.249 -6.797 1.00 98.38 111 LYS A C 1
ATOM 91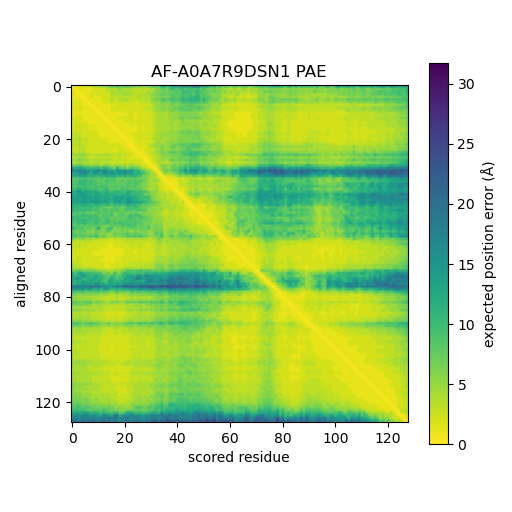1 O O . LYS A 1 111 ? 17.058 1.496 -7.434 1.00 98.38 111 LYS A O 1
ATOM 916 N N . VAL A 1 112 ? 15.009 2.105 -6.749 1.00 98.06 112 VAL A N 1
ATOM 917 C CA . VAL A 1 112 ? 14.297 1.079 -7.528 1.00 98.06 112 VAL A CA 1
ATOM 918 C C . VAL A 1 112 ?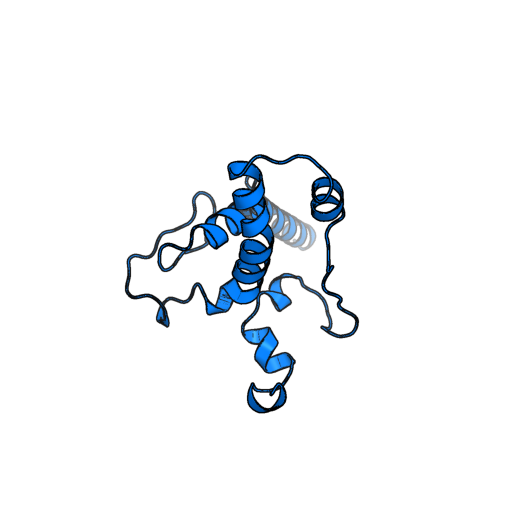 14.479 1.332 -9.022 1.00 98.06 112 VAL A C 1
ATOM 920 O O . VAL A 1 112 ? 14.807 0.406 -9.756 1.00 98.06 112 VAL A O 1
ATOM 923 N N . HIS A 1 113 ? 14.319 2.581 -9.468 1.00 97.81 113 HIS A N 1
ATOM 924 C CA . HIS A 1 113 ? 14.545 2.943 -10.866 1.00 97.81 113 HIS A CA 1
ATOM 925 C C . HIS A 1 113 ? 15.982 2.635 -11.315 1.00 97.81 113 HIS A C 1
ATOM 927 O O . HIS A 1 113 ? 16.178 1.977 -12.331 1.00 97.81 113 HIS A O 1
ATOM 933 N N . GLU A 1 114 ? 16.982 3.074 -10.548 1.00 98.00 114 GLU A N 1
ATOM 934 C CA . GLU A 1 114 ? 18.398 2.824 -10.832 1.00 98.00 114 GLU A CA 1
ATOM 935 C C . GLU A 1 114 ? 18.713 1.325 -10.868 1.00 98.00 114 GLU A C 1
ATOM 937 O O . GLU A 1 114 ? 19.329 0.867 -11.823 1.00 98.00 114 GLU A O 1
ATOM 942 N N . SER A 1 115 ? 18.222 0.549 -9.896 1.00 98.31 115 SER A N 1
ATOM 943 C CA . SER A 1 115 ? 18.410 -0.906 -9.854 1.00 98.31 115 SER A CA 1
ATOM 944 C C . SER A 1 115 ? 17.882 -1.583 -11.116 1.00 98.31 115 SER A C 1
ATOM 946 O O . SER A 1 115 ? 18.617 -2.326 -11.751 1.00 98.31 115 SER A O 1
ATOM 948 N N . ILE A 1 116 ? 16.644 -1.282 -11.525 1.00 97.94 116 ILE A N 1
ATOM 949 C CA . ILE A 1 116 ? 16.034 -1.899 -12.713 1.00 97.94 116 ILE A CA 1
ATOM 950 C C . ILE A 1 116 ? 16.823 -1.542 -13.977 1.00 97.94 116 ILE A C 1
ATOM 952 O O . ILE A 1 116 ? 17.060 -2.403 -14.821 1.00 97.94 116 ILE A O 1
ATOM 956 N N . VAL A 1 117 ? 17.247 -0.281 -14.117 1.00 98.06 117 VAL A N 1
ATOM 957 C CA . VAL A 1 117 ? 18.063 0.150 -15.261 1.00 98.06 117 VAL A CA 1
ATOM 958 C C . VAL A 1 117 ? 19.400 -0.591 -15.282 1.00 98.06 117 VAL A C 1
ATOM 960 O O . VAL A 1 117 ? 19.807 -1.072 -16.337 1.00 98.06 117 VAL A O 1
ATOM 963 N N . MET A 1 118 ? 20.066 -0.725 -14.135 1.00 97.25 118 MET A N 1
ATOM 964 C CA . MET A 1 118 ? 21.343 -1.432 -14.040 1.00 97.25 118 MET A CA 1
ATOM 965 C C . MET A 1 118 ? 21.203 -2.928 -14.332 1.00 97.25 118 MET A C 1
ATOM 967 O O . MET A 1 118 ? 22.022 -3.465 -15.078 1.00 97.25 118 MET A O 1
ATOM 971 N N . ASP A 1 119 ? 20.155 -3.579 -13.826 1.00 97.31 119 ASP A N 1
ATOM 972 C CA . ASP A 1 119 ? 19.869 -4.993 -14.093 1.00 97.31 119 ASP A CA 1
ATOM 973 C C . ASP A 1 119 ? 19.624 -5.231 -15.593 1.00 97.31 119 ASP A C 1
ATOM 975 O O . ASP A 1 119 ? 20.185 -6.154 -16.187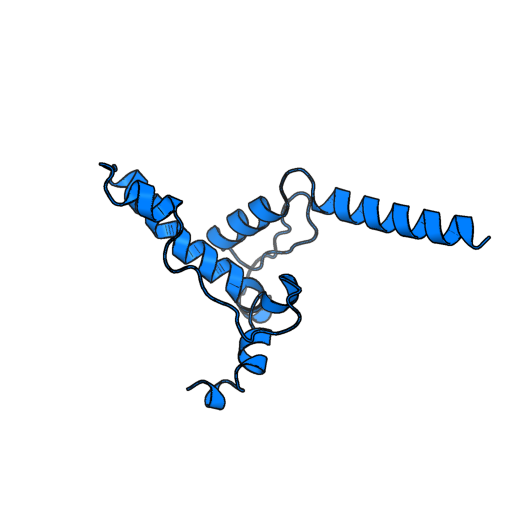 1.00 97.31 119 ASP A O 1
ATOM 979 N N . LEU A 1 120 ? 18.850 -4.355 -16.245 1.00 97.06 120 LEU A N 1
ATOM 980 C CA . LEU A 1 120 ? 18.621 -4.417 -17.692 1.00 97.06 120 LEU A CA 1
ATOM 981 C C . LEU A 1 120 ? 19.909 -4.196 -18.487 1.00 97.06 120 LEU A C 1
ATOM 983 O O . LEU A 1 120 ? 20.183 -4.951 -19.418 1.00 97.06 120 LEU A O 1
ATOM 987 N N . CYS A 1 121 ? 20.714 -3.196 -18.116 1.00 96.62 121 CYS A N 1
ATOM 988 C CA . CYS A 1 121 ? 22.010 -2.954 -18.744 1.00 96.62 121 CYS A CA 1
ATOM 989 C C . CYS A 1 121 ? 22.895 -4.198 -18.664 1.00 96.62 121 CYS A C 1
ATOM 991 O O . CYS A 1 121 ? 23.445 -4.603 -19.681 1.00 96.62 121 CYS A O 1
ATOM 993 N N . GLN A 1 122 ? 23.000 -4.833 -17.494 1.00 94.38 122 GLN A N 1
ATOM 994 C CA . GLN A 1 122 ? 23.790 -6.054 -17.328 1.00 94.38 122 GLN A CA 1
ATOM 995 C C . GLN A 1 122 ? 23.316 -7.159 -18.271 1.00 94.38 122 GLN A C 1
ATOM 997 O O . GLN A 1 122 ? 24.127 -7.704 -19.014 1.00 94.38 122 GLN A O 1
ATOM 1002 N N . VAL A 1 123 ? 22.014 -7.454 -18.295 1.00 95.44 123 VAL A N 1
ATOM 1003 C CA . VAL A 1 123 ? 21.455 -8.488 -19.181 1.00 95.44 123 VAL A CA 1
ATOM 1004 C C . VAL A 1 123 ? 21.755 -8.183 -20.649 1.00 95.44 123 VAL A C 1
ATOM 1006 O O . VAL A 1 123 ? 22.173 -9.076 -21.379 1.00 95.44 123 VAL A O 1
ATOM 1009 N N . ILE A 1 124 ? 21.597 -6.929 -21.077 1.00 94.69 124 ILE A N 1
ATOM 1010 C CA . ILE A 1 124 ? 21.877 -6.517 -22.458 1.00 94.69 124 ILE A CA 1
ATOM 1011 C C . ILE A 1 124 ? 23.372 -6.646 -22.782 1.00 94.69 124 ILE A C 1
ATOM 1013 O O . ILE A 1 124 ? 23.708 -7.167 -23.840 1.00 94.69 124 ILE A O 1
ATOM 1017 N N . PHE A 1 125 ? 24.268 -6.233 -21.879 1.00 90.25 125 PHE A N 1
ATOM 1018 C CA . PHE A 1 125 ? 25.718 -6.364 -22.067 1.00 90.25 125 PHE A CA 1
ATOM 1019 C C . PHE A 1 125 ? 26.199 -7.819 -22.098 1.00 90.25 125 PHE A C 1
ATOM 1021 O O . PHE A 1 125 ? 27.172 -8.099 -22.781 1.00 90.25 125 PHE A O 1
ATOM 1028 N N . TYR A 1 126 ? 25.554 -8.742 -21.378 1.00 83.50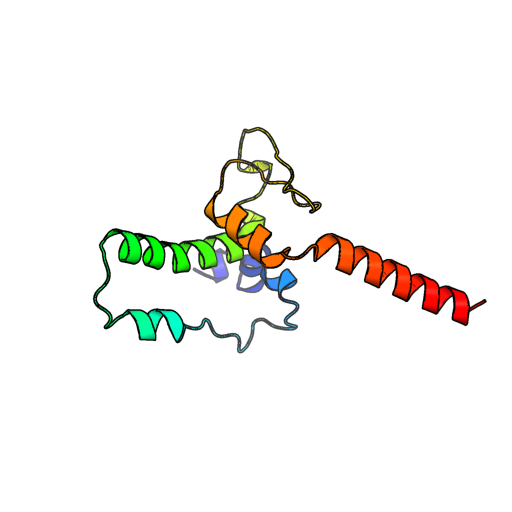 126 TYR A N 1
ATOM 1029 C CA . TYR A 1 126 ? 25.895 -10.172 -21.443 1.00 83.50 126 TYR A CA 1
ATOM 1030 C C . TYR A 1 126 ? 25.362 -10.872 -22.702 1.00 83.50 126 TYR A C 1
ATOM 1032 O O . TYR A 1 126 ? 25.830 -11.961 -23.031 1.00 83.50 126 TYR A O 1
ATOM 1040 N N . LEU A 1 127 ? 24.362 -10.295 -23.372 1.00 77.00 127 LEU A N 1
ATOM 1041 C CA . LEU A 1 127 ? 23.742 -10.862 -24.574 1.00 77.00 127 LEU A CA 1
ATOM 1042 C C . LEU A 1 127 ? 24.355 -10.346 -25.888 1.00 77.00 127 LEU A C 1
ATOM 1044 O O . LEU A 1 127 ? 24.068 -10.928 -26.935 1.00 77.00 127 LEU A O 1
ATOM 1048 N N . LEU A 1 128 ? 25.155 -9.275 -25.842 1.00 74.94 128 LEU A N 1
ATOM 1049 C CA . LEU A 1 128 ? 25.868 -8.673 -26.978 1.00 74.94 128 LEU A CA 1
ATOM 1050 C C . LEU A 1 128 ? 27.354 -9.042 -26.956 1.00 74.94 128 LEU A C 1
ATOM 1052 O O . LEU A 1 128 ? 27.888 -9.309 -28.055 1.00 74.94 128 LEU A O 1
#

Sequence (128 aa):
MIQALGGVEGILEHTLFKGTYFPTWEGLFWEKASGFEESMKYKKLTNAQRSGLNQIPNRRFTLWWSPTINRANVYVGFQVQLDLTGIFMHGKIPTLKISLIQIFRAHLWQKVHESIVMDLCQVIFYLL

Nearest PDB structures (foldseek):
  8y6o-assembly1_C  TM=9.594E-01  e=3.452E-16  Homo sapiens
  8h6j-assembly1_5B  TM=9.580E-01  e=3.932E-16  Homo sapiens
  8h6e-assembly1_5B  TM=9.575E-01  e=5.101E-16  Homo sapiens
  3jcr-assembly1_A  TM=9.017E-01  e=5.101E-16  Homo sapiens
  6bk8-assembly1_A  TM=9.437E-01  e=2.882E-14  Saccharomyces cerevisiae S288C

Mean predicted aligned error: 5.85 Å

Secondary structure (DSSP, 8-state):
-GGGGTHHHHHHTTSSHHHHT-S-STT----SS-HHHHHHHTS---HHHHHHHTHHHHHHHHHHTHHHHT-TTT--S-EEEPTTSS-EEES--HHHHHHHHHHTTTTHHHHHHHHHHHHHHHHHHHH-